Protein AF-K1K0G8-F1 (afdb_monomer)

Solvent-accessible surface area (backbone atoms only — not comparable to full-atom values): 6796 Å² total; per-residue (Å²): 136,90,83,81,80,85,81,79,82,77,78,76,78,77,78,81,73,83,70,70,77,56,76,54,66,53,96,62,23,40,37,30,36,26,71,41,76,47,71,94,65,76,14,30,36,26,30,40,31,67,30,59,46,98,85,69,44,76,36,60,59,61,29,34,33,52,51,79,28,41,96,80,79,50,72,70,39,74,46,39,23,46,63,57,42,83,68,50,80,43,76,47,72,46,96,89,68,51,70,46,77,30,44,24,37,48,47,41,56,65,78,133

Organism: NCBI:txid742823

Secondary structure (DSSP, 8-state):
-------------------------BTTEEEEEEEEE-GGG--EEEEE-SEE-TT--EES-EEEE-TTSSSS--TT-EEEEEEEEEEEEEEEE-TTS-EEEEEEEEEEE---

Nearest PDB structures (foldseek):
  8c2q-assembly1_A  TM=4.151E-01  e=4.228E-02  Salmonella enterica subsp. enterica serovar Typhimurium
  3e6z-assembly1_X  TM=4.928E-01  e=1.083E-01  Escherichia coli
  1zeq-assembly1_X  TM=4.205E-01  e=1.634E-01  Escherichia coli
  8bbz-assembly4_AAA  TM=3.736E-01  e=6.319E-01  Escherichia coli

Mean predicted aligned error: 11.33 Å

pLDDT: mean 80.64, std 18.22, range [38.16, 97.12]

Radius of gyration: 20.88 Å; Cα contacts (8 Å, |Δi|>4): 211; chains: 1; bounding box: 43×70×36 Å

Foldseek 3Di:
DDDDDDDDPPPPPPPPPCPDFPAQDDPLKWKWFFADADPPQPFTWTATQRGQDPVRDRDHFIETEGSQQEVDDDHRDMFMWHNKDFPAWDWDADPVRDIDIHTYIYTHTDDD

Structure (mmCIF, N/CA/C/O backbone):
data_AF-K1K0G8-F1
#
_entry.id   AF-K1K0G8-F1
#
loop_
_atom_site.group_PDB
_atom_site.id
_atom_site.type_symbol
_atom_site.label_atom_id
_atom_site.label_alt_id
_atom_site.label_comp_id
_atom_site.label_asym_id
_atom_site.label_entity_id
_atom_site.label_seq_id
_atom_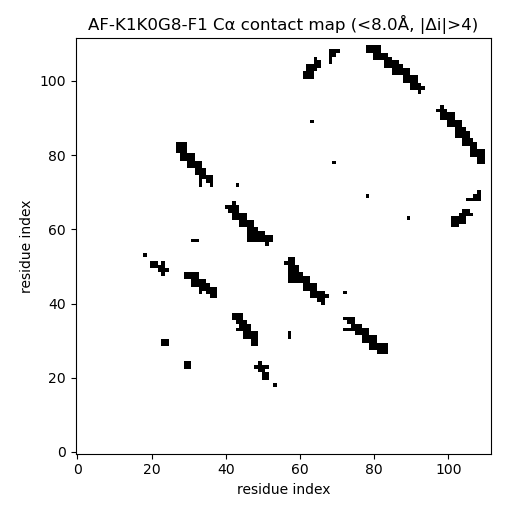site.pdbx_PDB_ins_code
_atom_site.Cartn_x
_atom_site.Cartn_y
_atom_site.Cartn_z
_atom_site.occupancy
_atom_site.B_iso_or_equiv
_atom_site.auth_seq_id
_atom_site.auth_comp_id
_atom_site.auth_asym_id
_atom_site.auth_atom_id
_atom_site.pdbx_PDB_model_num
ATOM 1 N N . MET A 1 1 ? 26.130 57.992 22.656 1.00 39.66 1 MET A N 1
ATOM 2 C CA . MET A 1 1 ? 27.073 57.163 21.871 1.00 39.66 1 MET A CA 1
ATOM 3 C C . MET A 1 1 ? 26.266 56.162 21.053 1.00 39.66 1 MET A C 1
ATOM 5 O O . MET A 1 1 ? 25.546 55.366 21.639 1.00 39.66 1 MET A O 1
ATOM 9 N N . LYS A 1 2 ? 26.289 56.281 19.720 1.00 42.47 2 LYS A N 1
ATOM 10 C CA . LYS A 1 2 ? 25.523 55.446 18.777 1.00 42.47 2 LYS A CA 1
ATOM 11 C C . LYS A 1 2 ? 26.227 54.096 18.608 1.00 42.47 2 LYS A C 1
ATOM 13 O O . LYS A 1 2 ? 27.357 54.066 18.139 1.00 42.47 2 LYS A O 1
ATOM 18 N N . ARG A 1 3 ? 25.577 52.998 19.004 1.00 52.22 3 ARG A N 1
ATOM 19 C CA . ARG A 1 3 ? 26.020 51.628 18.710 1.00 52.22 3 ARG A CA 1
ATOM 20 C C . ARG A 1 3 ? 25.169 51.100 17.561 1.00 52.22 3 ARG A C 1
ATOM 22 O O . ARG A 1 3 ? 24.031 50.704 17.778 1.00 52.22 3 ARG A O 1
ATOM 29 N N . LEU A 1 4 ? 25.702 51.161 16.345 1.00 48.03 4 LEU A N 1
ATOM 30 C CA . LEU A 1 4 ? 25.126 50.476 15.192 1.00 48.03 4 LEU A CA 1
ATOM 31 C C . LEU A 1 4 ? 25.788 49.100 15.109 1.00 48.03 4 LEU A C 1
ATOM 33 O O . LEU A 1 4 ? 27.000 48.995 14.937 1.00 48.03 4 LEU A O 1
ATOM 37 N N . LEU A 1 5 ? 24.983 48.066 15.337 1.00 51.09 5 LEU A N 1
ATOM 38 C CA . LEU A 1 5 ? 25.369 46.663 15.253 1.00 51.09 5 LEU A CA 1
ATOM 39 C C . LEU A 1 5 ? 25.563 46.289 13.778 1.00 51.09 5 LEU A C 1
ATOM 41 O O . LEU A 1 5 ? 24.698 46.559 12.946 1.00 51.09 5 LEU A O 1
ATOM 45 N N . ALA A 1 6 ? 26.705 45.682 13.465 1.00 54.44 6 ALA A N 1
ATOM 46 C CA . ALA A 1 6 ? 27.013 45.152 12.145 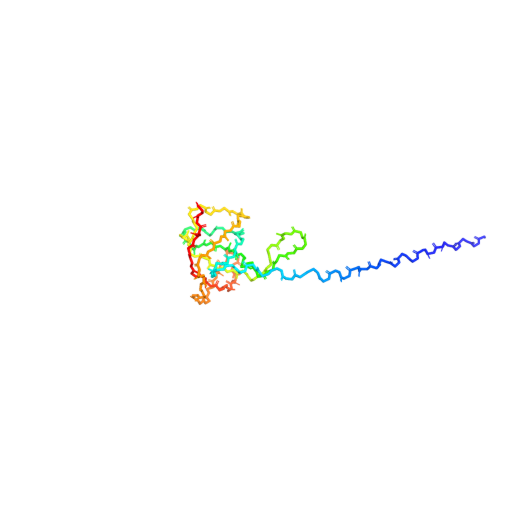1.00 54.44 6 ALA A CA 1
ATOM 47 C C . ALA A 1 6 ? 26.098 43.958 11.824 1.00 54.44 6 ALA A C 1
ATOM 49 O O . ALA A 1 6 ? 26.078 42.972 12.559 1.00 54.44 6 ALA A O 1
ATOM 50 N N . ALA A 1 7 ? 25.358 44.040 10.719 1.00 53.31 7 ALA A N 1
ATOM 51 C CA . ALA A 1 7 ? 24.620 42.915 10.162 1.00 53.31 7 ALA A CA 1
ATOM 52 C C . ALA A 1 7 ? 25.528 42.167 9.176 1.00 53.31 7 ALA A C 1
ATOM 54 O O . ALA A 1 7 ? 25.780 42.638 8.068 1.00 53.31 7 ALA A O 1
ATOM 55 N N . ALA A 1 8 ? 26.033 41.002 9.581 1.00 54.69 8 ALA A N 1
ATOM 56 C CA . ALA A 1 8 ? 26.623 40.043 8.658 1.00 54.69 8 ALA A CA 1
ATOM 57 C C . ALA A 1 8 ? 25.480 39.317 7.931 1.00 54.69 8 ALA A C 1
ATOM 59 O O . ALA A 1 8 ? 24.803 38.469 8.509 1.00 54.69 8 ALA A O 1
ATOM 60 N N . ALA A 1 9 ? 25.237 39.676 6.671 1.00 57.88 9 ALA A N 1
ATOM 61 C CA . ALA A 1 9 ? 24.342 38.925 5.802 1.00 57.88 9 ALA A CA 1
ATOM 62 C C . ALA A 1 9 ? 25.052 37.634 5.370 1.00 57.88 9 ALA A C 1
ATOM 64 O O . ALA A 1 9 ? 25.851 37.629 4.434 1.00 57.88 9 ALA A O 1
ATOM 65 N N . LEU A 1 10 ? 24.787 36.537 6.079 1.00 43.28 10 LEU A N 1
ATOM 66 C CA . LEU A 1 10 ? 25.197 35.207 5.647 1.00 43.28 10 LEU A CA 1
ATOM 67 C C . LEU A 1 10 ? 24.271 34.788 4.495 1.00 43.28 10 LEU A C 1
ATOM 69 O O . LEU A 1 10 ? 23.159 34.311 4.714 1.00 43.28 10 LEU A O 1
ATOM 73 N N . ALA A 1 11 ? 24.706 35.010 3.256 1.00 54.19 11 ALA A N 1
ATOM 74 C CA . ALA A 1 11 ? 24.063 34.419 2.092 1.00 54.19 11 ALA A CA 1
ATOM 75 C C . ALA A 1 11 ? 24.325 32.907 2.125 1.00 54.19 11 ALA A C 1
ATOM 77 O O . ALA A 1 11 ? 25.375 32.430 1.697 1.00 54.19 11 ALA A O 1
ATOM 78 N N . ALA A 1 12 ? 23.379 32.147 2.677 1.00 52.81 12 ALA A N 1
ATOM 79 C CA . ALA A 1 12 ? 23.346 30.708 2.496 1.00 52.81 12 ALA A CA 1
ATOM 80 C C . ALA A 1 12 ? 23.072 30.441 1.011 1.00 52.81 12 ALA A C 1
ATOM 82 O O . ALA A 1 12 ? 21.939 30.550 0.541 1.00 52.81 12 ALA A O 1
ATOM 83 N N . ALA A 1 13 ? 24.129 30.125 0.265 1.00 52.75 13 ALA A N 1
ATOM 84 C CA . ALA A 1 13 ? 24.005 29.470 -1.021 1.00 52.75 13 ALA A CA 1
ATOM 85 C C . ALA A 1 13 ? 23.301 28.130 -0.770 1.00 52.75 13 ALA A C 1
ATOM 87 O O . ALA A 1 13 ? 23.924 27.151 -0.363 1.00 52.75 13 ALA A O 1
ATOM 88 N N . LEU A 1 14 ? 21.980 28.112 -0.956 1.00 40.50 14 LEU A N 1
ATOM 89 C CA . LEU A 1 14 ? 21.213 26.891 -1.147 1.00 40.50 14 LEU A CA 1
ATOM 90 C C . LEU A 1 14 ? 21.774 26.247 -2.412 1.00 40.50 14 LEU A C 1
ATOM 92 O O . LEU A 1 14 ? 21.372 26.579 -3.528 1.00 40.50 14 LEU A O 1
ATOM 96 N N . SER A 1 15 ? 22.764 25.374 -2.235 1.00 38.16 15 SER A N 1
ATOM 97 C CA . SER A 1 15 ? 23.219 24.467 -3.270 1.00 38.16 15 SER A CA 1
ATOM 98 C C . SER A 1 15 ? 22.012 23.627 -3.665 1.00 38.16 15 SER A C 1
ATOM 100 O O . SER A 1 15 ? 21.609 22.679 -2.992 1.00 38.16 15 SER A O 1
ATOM 102 N N . CYS A 1 16 ? 21.375 24.034 -4.758 1.00 46.94 16 CYS A N 1
ATOM 103 C CA . CYS A 1 16 ? 20.355 23.257 -5.428 1.00 46.94 16 CYS A CA 1
ATOM 104 C C . CYS A 1 16 ? 21.075 22.086 -6.105 1.00 46.94 16 CYS A C 1
ATOM 106 O O . CYS A 1 16 ? 21.306 22.071 -7.312 1.00 46.94 16 CYS A O 1
ATOM 108 N N . SER A 1 17 ? 21.510 21.121 -5.296 1.00 44.47 17 SER A N 1
ATOM 109 C CA . SER A 1 17 ? 21.956 19.828 -5.777 1.00 44.47 17 SER A CA 1
ATOM 110 C C . SER A 1 17 ? 20.714 19.128 -6.305 1.00 44.47 17 SER A C 1
ATOM 112 O O . SER A 1 17 ? 19.963 18.509 -5.548 1.00 44.47 17 SER A O 1
ATOM 114 N N . ALA A 1 18 ? 20.481 19.266 -7.610 1.00 50.31 18 ALA A N 1
ATOM 115 C CA . ALA A 1 18 ? 19.603 18.411 -8.390 1.00 50.31 18 ALA A CA 1
ATOM 116 C C . ALA A 1 18 ? 20.165 16.978 -8.350 1.00 50.31 18 ALA A C 1
ATOM 118 O O . ALA A 1 18 ? 20.782 16.493 -9.292 1.00 50.31 18 ALA A O 1
ATOM 119 N N . ALA A 1 19 ? 20.020 16.323 -7.200 1.00 45.25 19 ALA A N 1
ATOM 120 C CA . ALA A 1 19 ? 20.329 14.919 -7.025 1.00 45.25 19 ALA A CA 1
ATOM 121 C C . ALA A 1 19 ? 19.192 14.133 -7.681 1.00 45.25 19 ALA A C 1
ATOM 123 O O . ALA A 1 19 ? 18.024 14.270 -7.298 1.00 45.25 19 ALA A O 1
ATOM 124 N N . GLY A 1 20 ? 19.560 13.401 -8.732 1.00 40.38 20 GLY A N 1
ATOM 125 C CA . GLY A 1 20 ? 18.665 12.702 -9.637 1.00 40.38 20 GLY A CA 1
ATOM 126 C C . GLY A 1 20 ? 17.606 11.875 -8.920 1.00 40.38 20 GLY A C 1
ATOM 127 O O . GLY A 1 20 ? 17.853 11.217 -7.913 1.00 40.38 20 GLY A O 1
ATOM 128 N N . THR A 1 21 ? 16.402 11.909 -9.477 1.00 46.47 21 THR A N 1
ATOM 129 C CA . THR A 1 21 ? 15.415 10.844 -9.324 1.00 46.47 21 THR A CA 1
ATOM 130 C C . THR A 1 21 ? 16.075 9.528 -9.725 1.00 46.47 21 THR A C 1
ATOM 132 O O . THR A 1 21 ? 16.235 9.258 -10.911 1.00 46.47 21 THR A O 1
ATOM 135 N N . GLN A 1 22 ? 16.520 8.740 -8.745 1.00 53.00 22 GLN A N 1
ATOM 136 C CA . GLN A 1 22 ? 16.789 7.328 -8.979 1.00 53.00 22 GLN A CA 1
ATOM 137 C C . GLN A 1 22 ? 15.440 6.684 -9.263 1.00 53.00 22 GLN A C 1
ATOM 139 O O . GLN A 1 22 ? 14.524 6.797 -8.447 1.00 53.00 22 GLN A O 1
ATOM 144 N N . ASP A 1 23 ? 15.307 6.105 -10.450 1.00 50.59 23 ASP A N 1
ATOM 145 C CA . ASP A 1 23 ? 14.129 5.340 -10.816 1.00 50.59 23 ASP A CA 1
ATOM 146 C C . ASP A 1 23 ? 14.075 4.108 -9.906 1.00 50.59 23 ASP A C 1
ATOM 148 O O . ASP A 1 23 ? 15.018 3.316 -9.848 1.00 50.59 23 ASP A O 1
ATOM 152 N N . ILE A 1 24 ? 13.025 4.023 -9.093 1.00 63.84 24 ILE A N 1
ATOM 153 C CA . ILE A 1 24 ? 12.852 2.976 -8.076 1.00 63.84 24 ILE A CA 1
ATOM 154 C C . ILE A 1 24 ? 12.212 1.731 -8.708 1.00 63.84 24 ILE A C 1
ATOM 156 O O . ILE A 1 24 ? 12.137 0.680 -8.076 1.00 63.84 24 ILE A O 1
ATOM 160 N N . GLN A 1 25 ? 11.775 1.822 -9.966 1.00 61.47 25 GLN A N 1
ATOM 161 C CA . GLN A 1 25 ? 11.236 0.691 -10.695 1.00 61.47 25 GLN A CA 1
ATOM 162 C C . GLN A 1 25 ? 12.374 -0.147 -11.282 1.00 61.47 25 GLN A C 1
ATOM 164 O O . GLN A 1 25 ? 13.180 0.327 -12.084 1.00 61.47 25 GLN A O 1
ATOM 169 N N . LYS A 1 26 ? 12.440 -1.422 -10.897 1.00 64.88 26 LYS A N 1
ATOM 170 C CA . LYS A 1 26 ? 13.438 -2.361 -11.415 1.00 64.88 26 LYS A CA 1
ATOM 171 C C . LYS A 1 26 ? 12.724 -3.631 -11.862 1.00 64.88 26 LYS A C 1
ATOM 173 O O . LYS A 1 26 ? 12.030 -4.246 -11.073 1.00 64.88 26 LYS A O 1
ATOM 178 N N . HIS A 1 27 ? 12.872 -4.017 -13.130 1.00 69.00 27 HIS A N 1
ATOM 179 C CA . HIS A 1 27 ? 12.319 -5.273 -13.674 1.00 69.00 27 HIS A CA 1
ATOM 180 C C . HIS A 1 27 ? 10.810 -5.507 -13.420 1.00 69.00 27 HIS A C 1
ATOM 182 O O . HIS A 1 27 ? 10.411 -6.629 -13.137 1.00 69.00 27 HIS A O 1
ATOM 188 N N . GLY A 1 28 ? 9.968 -4.469 -13.516 1.00 75.12 28 GLY A N 1
ATOM 189 C CA . GLY A 1 28 ? 8.521 -4.589 -13.246 1.00 75.12 28 GLY A CA 1
ATOM 190 C C . GLY A 1 28 ? 8.161 -4.600 -11.757 1.00 75.12 28 GLY A C 1
ATOM 191 O O . GLY A 1 28 ? 6.989 -4.629 -11.394 1.00 75.12 28 GLY A O 1
ATOM 192 N N . GLU A 1 29 ? 9.154 -4.513 -10.878 1.00 84.31 29 GLU A N 1
ATOM 193 C CA . GLU A 1 29 ? 8.964 -4.426 -9.441 1.00 84.31 29 GLU A CA 1
ATOM 194 C C . GLU A 1 29 ? 8.941 -2.965 -8.988 1.00 84.31 29 GLU A C 1
ATOM 196 O O . GLU A 1 29 ? 9.731 -2.138 -9.457 1.00 84.31 29 GLU A O 1
ATOM 201 N N . GLU A 1 30 ? 8.071 -2.652 -8.030 1.00 90.31 30 GLU A N 1
ATOM 202 C CA . GLU A 1 30 ? 8.032 -1.334 -7.396 1.00 90.31 30 GLU A CA 1
ATOM 203 C C . GLU A 1 30 ? 8.108 -1.441 -5.879 1.00 90.31 30 GLU A C 1
ATOM 205 O O . GLU A 1 30 ? 7.673 -2.423 -5.271 1.00 90.31 30 GLU A O 1
ATOM 210 N N . TYR A 1 31 ? 8.645 -0.393 -5.261 1.00 91.06 31 TYR A N 1
ATOM 211 C CA . TYR A 1 31 ? 8.808 -0.322 -3.819 1.00 91.06 31 TYR A CA 1
ATOM 212 C C . TYR A 1 31 ? 7.657 0.443 -3.175 1.00 91.06 31 TYR A C 1
ATOM 214 O O . TYR A 1 31 ? 7.185 1.465 -3.680 1.00 91.06 31 TYR A O 1
ATOM 222 N N . PHE A 1 32 ? 7.246 -0.030 -2.006 1.00 93.44 32 PHE A N 1
ATOM 223 C CA . PHE A 1 32 ? 6.198 0.562 -1.194 1.00 93.44 32 PHE A CA 1
ATOM 224 C C . PHE A 1 32 ? 6.667 0.631 0.252 1.00 93.44 32 PHE A C 1
ATOM 226 O O . PHE A 1 32 ? 7.229 -0.329 0.772 1.00 93.44 32 PHE A O 1
ATOM 233 N N . ARG A 1 33 ? 6.415 1.751 0.927 1.00 94.50 33 ARG A N 1
ATOM 234 C CA . ARG A 1 33 ? 6.673 1.890 2.364 1.00 94.50 33 ARG A CA 1
ATOM 235 C C . ARG A 1 33 ? 5.364 1.823 3.131 1.00 94.50 33 ARG A C 1
ATOM 237 O O . ARG A 1 33 ? 4.513 2.695 2.958 1.00 94.50 33 ARG A O 1
ATOM 244 N N . ILE A 1 34 ? 5.205 0.799 3.957 1.00 95.44 34 ILE A N 1
ATOM 245 C CA . ILE A 1 34 ? 4.029 0.622 4.808 1.00 95.44 34 ILE A CA 1
ATOM 246 C C . ILE A 1 34 ? 4.042 1.708 5.883 1.00 95.44 34 ILE A C 1
ATOM 248 O O . ILE A 1 34 ? 5.080 1.966 6.484 1.00 95.44 34 ILE A O 1
ATOM 252 N N . PHE A 1 35 ? 2.900 2.346 6.124 1.00 94.62 35 PHE A N 1
ATOM 253 C CA . PHE A 1 35 ? 2.757 3.322 7.213 1.00 94.62 35 PHE A CA 1
ATOM 254 C C . PHE A 1 35 ? 1.541 3.059 8.104 1.00 94.62 35 PHE A C 1
ATOM 256 O O . PHE A 1 35 ? 1.383 3.730 9.114 1.00 94.62 35 PHE A O 1
ATOM 263 N N . SER A 1 36 ? 0.653 2.134 7.725 1.00 94.88 36 SER A N 1
ATOM 264 C CA . SER A 1 36 ? -0.442 1.681 8.583 1.00 94.88 36 SER A CA 1
ATOM 265 C C . SER A 1 36 ? -0.989 0.342 8.083 1.00 94.88 36 SER A C 1
ATOM 267 O O . SER A 1 36 ? -1.060 0.096 6.877 1.00 94.88 36 SER A O 1
ATOM 269 N N . ILE A 1 37 ? -1.377 -0.528 9.011 1.00 95.38 37 ILE A N 1
ATOM 270 C CA . ILE A 1 37 ? -2.058 -1.796 8.732 1.00 95.38 37 ILE A CA 1
ATOM 271 C C . ILE A 1 37 ? -3.495 -1.634 9.219 1.00 95.38 37 ILE A C 1
ATOM 273 O O . ILE A 1 37 ? -3.714 -1.333 10.392 1.00 95.38 37 ILE A O 1
ATOM 277 N N . LEU A 1 38 ? -4.470 -1.780 8.322 1.00 91.88 38 LEU A N 1
ATOM 278 C C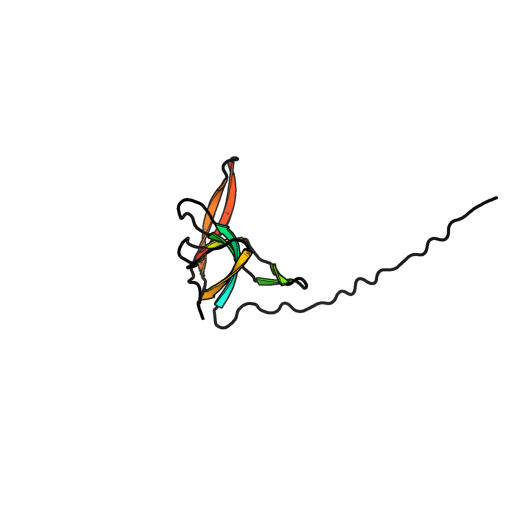A . LEU A 1 38 ? -5.873 -1.600 8.684 1.00 91.88 38 LEU A CA 1
ATOM 279 C C . LEU A 1 38 ? -6.394 -2.842 9.430 1.00 91.88 38 LEU A C 1
ATOM 281 O O . LEU A 1 38 ? -5.996 -3.964 9.098 1.00 91.88 38 LEU A O 1
ATOM 285 N N . PRO A 1 39 ? -7.292 -2.666 10.417 1.00 89.31 39 PRO A N 1
ATOM 286 C CA . PRO A 1 39 ? -7.879 -3.780 11.151 1.00 89.31 39 PRO A CA 1
ATOM 287 C C . PRO A 1 39 ? -8.765 -4.650 10.248 1.00 89.31 39 PRO A C 1
ATOM 289 O O . PRO A 1 39 ? -9.132 -4.265 9.134 1.00 89.31 39 PRO A O 1
ATOM 292 N N . ASP A 1 40 ? -9.111 -5.839 10.742 1.00 86.88 40 ASP A N 1
ATOM 293 C CA . ASP A 1 40 ? -10.094 -6.749 10.133 1.00 86.88 40 ASP A CA 1
ATOM 294 C C . ASP A 1 40 ? -9.792 -7.163 8.681 1.00 86.88 40 ASP A C 1
ATOM 296 O O . ASP A 1 40 ? -10.688 -7.513 7.916 1.00 86.88 40 ASP A O 1
ATOM 300 N N . GLY A 1 41 ? -8.520 -7.116 8.273 1.00 85.00 41 GLY A N 1
ATOM 301 C CA . GLY A 1 41 ? -8.106 -7.508 6.924 1.00 85.00 41 GLY A CA 1
ATOM 302 C C . GLY A 1 41 ? -8.526 -6.528 5.821 1.00 85.00 41 GLY A C 1
ATOM 303 O O . GLY A 1 41 ? -8.488 -6.888 4.646 1.00 85.00 41 GLY A O 1
ATOM 304 N N . GLN A 1 42 ? -8.888 -5.287 6.167 1.00 88.44 42 GLN A N 1
ATOM 305 C CA . GLN A 1 42 ? -9.285 -4.254 5.196 1.00 88.44 42 GLN A CA 1
ATOM 306 C C . GLN A 1 42 ? -8.159 -3.861 4.227 1.00 88.44 42 GLN A C 1
ATOM 308 O O . GLN A 1 42 ? -8.421 -3.366 3.131 1.00 88.44 42 GLN A O 1
ATOM 313 N N . GLY A 1 43 ? -6.904 -4.091 4.613 1.00 94.19 43 GLY A N 1
ATOM 314 C CA . GLY A 1 43 ? -5.744 -3.896 3.755 1.00 94.19 43 GLY A CA 1
ATOM 315 C C . GLY A 1 43 ? -4.574 -3.242 4.469 1.00 94.19 43 GLY A C 1
ATOM 316 O O . GLY A 1 43 ? -4.547 -3.090 5.689 1.00 94.19 43 GLY A O 1
ATOM 317 N N . ILE A 1 44 ? -3.584 -2.852 3.679 1.00 96.69 44 ILE A N 1
ATOM 318 C CA . ILE A 1 44 ? -2.361 -2.214 4.150 1.00 96.69 44 ILE A CA 1
ATOM 319 C C . ILE A 1 44 ? -2.248 -0.859 3.464 1.00 96.69 44 ILE A C 1
ATOM 321 O O . ILE A 1 44 ? -2.257 -0.763 2.236 1.00 96.69 44 ILE A O 1
ATOM 325 N N . LEU A 1 45 ? -2.119 0.197 4.256 1.00 95.75 45 LEU A N 1
ATOM 326 C CA . LEU A 1 45 ? -1.826 1.525 3.753 1.00 95.75 45 LEU A CA 1
ATOM 327 C C . LEU A 1 45 ? -0.318 1.685 3.573 1.00 95.75 45 LEU A C 1
ATOM 329 O O . LEU A 1 45 ? 0.475 1.594 4.516 1.00 95.75 45 LEU A O 1
ATOM 333 N N . ALA A 1 46 ? 0.069 1.958 2.333 1.00 96.06 46 ALA A N 1
ATOM 334 C CA . ALA A 1 46 ? 1.459 2.124 1.956 1.00 96.06 46 ALA A CA 1
ATOM 335 C C . ALA A 1 46 ? 1.646 3.356 1.077 1.00 96.06 46 ALA A C 1
ATOM 337 O O . ALA A 1 46 ? 0.719 3.863 0.449 1.00 96.06 46 ALA A O 1
ATOM 338 N N . ARG A 1 47 ? 2.868 3.870 1.037 1.00 94.75 47 ARG A N 1
ATOM 339 C CA . ARG A 1 47 ? 3.279 4.910 0.104 1.00 94.75 47 ARG A CA 1
ATOM 340 C C . ARG A 1 47 ? 4.011 4.251 -1.052 1.00 94.75 47 ARG A C 1
ATOM 342 O O . ARG A 1 47 ? 5.015 3.585 -0.819 1.00 94.75 47 ARG A O 1
ATOM 349 N N . ARG A 1 48 ? 3.520 4.445 -2.277 1.00 93.19 48 ARG A N 1
ATOM 350 C CA . ARG A 1 48 ? 4.224 4.029 -3.497 1.00 93.19 48 ARG A CA 1
ATOM 351 C C . ARG A 1 48 ? 5.486 4.876 -3.632 1.00 93.19 48 ARG A C 1
ATOM 353 O O . ARG A 1 48 ? 5.387 6.101 -3.638 1.00 93.19 48 ARG A O 1
ATOM 360 N N . CYS A 1 49 ? 6.655 4.256 -3.697 1.00 90.62 49 CYS A N 1
ATOM 361 C CA . CYS A 1 49 ? 7.923 4.969 -3.762 1.00 90.62 49 CYS A CA 1
ATOM 362 C C . CYS A 1 49 ? 8.243 5.306 -5.216 1.00 90.62 49 CYS A C 1
ATOM 364 O O . CYS A 1 49 ? 8.793 4.487 -5.939 1.00 90.62 49 CYS A O 1
ATOM 366 N N . THR A 1 50 ? 7.902 6.521 -5.643 1.00 84.06 50 THR A N 1
ATOM 367 C CA . THR A 1 50 ? 8.251 7.039 -6.976 1.00 84.06 50 THR A CA 1
ATOM 368 C C . THR A 1 50 ? 9.528 7.878 -6.951 1.00 84.06 50 THR A C 1
ATOM 370 O O . THR A 1 50 ? 10.109 8.160 -7.993 1.00 84.06 50 THR A O 1
ATOM 373 N N . LYS A 1 51 ? 9.963 8.321 -5.764 1.00 81.19 51 LYS A N 1
ATOM 374 C CA . LYS A 1 51 ? 11.222 9.045 -5.566 1.00 81.19 51 LYS A CA 1
ATOM 375 C C . LYS A 1 51 ? 11.809 8.768 -4.181 1.00 81.19 51 LYS A C 1
ATOM 377 O O . LYS A 1 51 ? 11.070 8.695 -3.202 1.00 81.19 51 LYS A O 1
ATOM 382 N N . LEU A 1 52 ? 13.137 8.669 -4.105 1.00 76.31 52 LEU A N 1
ATOM 383 C CA . LEU A 1 52 ? 13.898 8.669 -2.856 1.00 76.31 52 LEU A CA 1
ATOM 384 C C . LEU A 1 52 ? 14.425 10.083 -2.605 1.00 76.31 52 LEU A C 1
ATOM 386 O O . LEU A 1 52 ? 14.977 10.722 -3.504 1.00 76.31 52 LEU A O 1
ATOM 390 N N . THR A 1 53 ? 14.227 10.606 -1.397 1.00 77.12 53 THR A N 1
ATOM 391 C CA . THR A 1 53 ? 14.876 11.857 -0.979 1.00 77.12 53 THR A CA 1
ATOM 392 C C . THR A 1 53 ? 16.343 11.618 -0.626 1.00 77.12 53 THR A C 1
ATOM 394 O O . THR A 1 53 ? 16.775 10.488 -0.417 1.00 77.12 53 THR A O 1
ATOM 397 N N . GLN A 1 54 ? 17.104 12.704 -0.459 1.00 70.69 54 GLN A N 1
ATOM 398 C CA . GLN A 1 54 ? 18.483 12.655 0.053 1.00 70.69 54 GLN A CA 1
ATOM 399 C C . GLN A 1 54 ? 18.592 12.009 1.447 1.00 70.69 54 GLN A C 1
ATOM 401 O O . GLN A 1 54 ? 19.646 11.500 1.805 1.00 70.69 54 GLN A O 1
ATOM 406 N N . SER A 1 55 ? 17.504 12.004 2.221 1.00 74.88 55 SER A N 1
ATOM 407 C CA . SER A 1 55 ? 17.405 11.326 3.518 1.00 74.88 55 SER A CA 1
ATOM 408 C C . SER A 1 55 ? 16.942 9.866 3.420 1.00 74.88 55 SER A C 1
ATOM 410 O O . SER A 1 55 ? 16.653 9.253 4.442 1.00 74.88 55 SER A O 1
ATOM 412 N N . GLY A 1 56 ? 16.823 9.310 2.209 1.00 71.12 56 GLY A N 1
ATOM 413 C CA . GLY A 1 56 ? 16.331 7.949 1.982 1.00 71.12 56 GLY A CA 1
ATOM 414 C C . GLY A 1 56 ? 14.821 7.791 2.186 1.00 71.12 56 GLY A C 1
ATOM 415 O O . GLY A 1 56 ? 14.332 6.669 2.303 1.00 71.12 56 GLY A O 1
ATOM 416 N N . LEU A 1 57 ? 14.056 8.889 2.240 1.00 75.12 57 LEU A N 1
ATOM 417 C CA . LEU A 1 57 ? 12.607 8.817 2.421 1.00 75.12 57 LEU A CA 1
ATOM 418 C C . LEU A 1 57 ? 11.917 8.473 1.104 1.00 75.12 57 LEU A C 1
ATOM 420 O O . LEU A 1 57 ? 12.148 9.102 0.072 1.00 75.12 57 LEU A O 1
ATOM 424 N N . CYS A 1 58 ? 11.007 7.508 1.184 1.00 83.31 58 CYS A N 1
ATOM 425 C CA . CYS A 1 58 ? 10.083 7.159 0.116 1.00 83.31 58 CYS A CA 1
ATOM 426 C C . CYS A 1 58 ? 9.037 8.267 -0.078 1.00 83.31 58 CYS A C 1
ATOM 428 O O . CYS A 1 58 ? 8.274 8.589 0.838 1.00 83.31 58 CYS A O 1
ATOM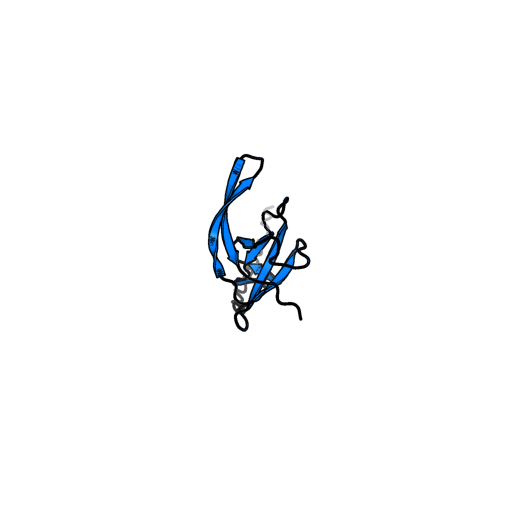 430 N N . VAL A 1 59 ? 8.984 8.833 -1.282 1.00 84.75 59 VAL A N 1
ATOM 431 C CA . VAL A 1 59 ? 8.008 9.845 -1.694 1.00 84.75 59 VAL A CA 1
ATOM 432 C C . VAL A 1 59 ? 7.126 9.282 -2.796 1.00 84.75 59 VAL A C 1
ATOM 434 O O . VAL A 1 59 ? 7.605 8.624 -3.715 1.00 84.75 59 VAL A O 1
ATOM 437 N N . GLY A 1 60 ? 5.838 9.594 -2.693 1.00 89.44 60 GLY A N 1
ATOM 438 C CA . GLY A 1 60 ? 4.813 9.281 -3.677 1.00 89.44 60 GLY A CA 1
ATOM 439 C C . GLY A 1 60 ? 3.427 9.268 -3.041 1.00 89.44 60 GLY A C 1
ATOM 440 O O . GLY A 1 60 ? 3.255 9.696 -1.886 1.00 89.44 60 GLY A O 1
ATOM 441 N N . ALA A 1 61 ? 2.441 8.822 -3.816 1.00 91.31 61 ALA A N 1
ATOM 442 C CA . ALA A 1 61 ? 1.045 8.793 -3.404 1.00 91.31 61 ALA A CA 1
ATOM 443 C C . ALA A 1 61 ? 0.776 7.675 -2.376 1.00 91.31 61 ALA A C 1
ATOM 445 O O . ALA A 1 61 ? 1.390 6.603 -2.449 1.00 91.31 61 ALA A O 1
ATOM 446 N N . PRO A 1 62 ? -0.135 7.902 -1.412 1.00 94.38 62 PRO A N 1
ATOM 447 C CA . PRO A 1 62 ? -0.661 6.824 -0.590 1.00 94.38 62 PRO A CA 1
ATOM 448 C C . PRO A 1 62 ? -1.542 5.900 -1.439 1.00 94.38 62 PRO A C 1
ATOM 450 O O . PRO A 1 62 ? -2.352 6.365 -2.242 1.00 94.38 62 PRO A O 1
ATOM 453 N N . VAL A 1 63 ? -1.402 4.600 -1.218 1.00 96.19 63 VAL A N 1
ATOM 454 C CA . VAL A 1 63 ? -2.154 3.536 -1.882 1.00 96.19 63 VAL A CA 1
ATOM 455 C C . VAL A 1 63 ? -2.665 2.536 -0.848 1.00 96.19 63 VAL A C 1
ATOM 457 O O . VAL A 1 63 ? -2.144 2.459 0.269 1.00 96.19 63 VAL A O 1
ATOM 460 N N . LEU A 1 64 ? -3.680 1.771 -1.233 1.00 97.12 64 LEU A N 1
ATOM 461 C CA . LEU A 1 64 ? -4.187 0.638 -0.468 1.00 97.12 64 LEU A CA 1
ATOM 462 C C . LEU A 1 64 ? -3.732 -0.663 -1.127 1.00 97.12 64 LEU A C 1
ATOM 464 O O . LEU A 1 64 ? -4.053 -0.917 -2.286 1.00 97.12 64 LEU A O 1
ATOM 468 N N . LEU A 1 65 ? -3.012 -1.491 -0.382 1.00 96.75 65 LEU A N 1
ATOM 469 C CA . LEU A 1 65 ? -2.658 -2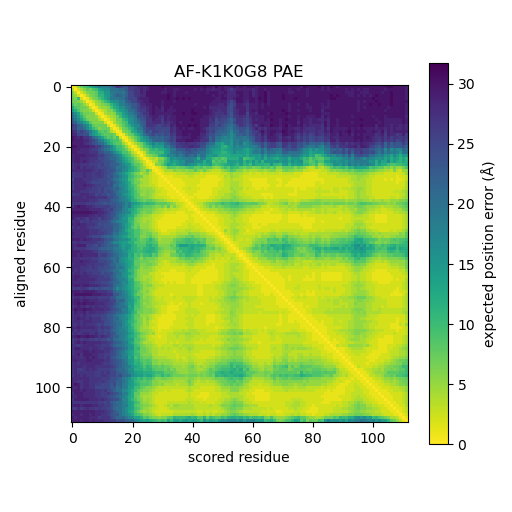.848 -0.778 1.00 96.75 65 LEU A CA 1
ATOM 470 C C . LEU A 1 65 ? -3.635 -3.848 -0.131 1.00 96.75 65 LEU A C 1
ATOM 472 O O . LEU A 1 65 ? -4.103 -3.596 0.984 1.00 96.75 65 LEU A O 1
ATOM 476 N N . PRO A 1 66 ? -3.927 -4.992 -0.772 1.00 95.31 66 PRO A N 1
ATOM 477 C CA . PRO A 1 66 ? -4.610 -6.114 -0.138 1.00 95.31 66 PRO A CA 1
ATOM 478 C C . PRO A 1 66 ? -3.913 -6.548 1.154 1.00 95.31 66 PRO A C 1
ATOM 480 O O . PRO A 1 66 ? -2.688 -6.483 1.255 1.00 95.31 66 PRO A O 1
ATOM 483 N N . ALA A 1 67 ? -4.679 -7.030 2.135 1.00 93.69 67 ALA A N 1
ATOM 484 C CA . ALA A 1 67 ? -4.129 -7.464 3.422 1.00 93.69 67 ALA A CA 1
ATOM 485 C C . ALA A 1 67 ? -3.138 -8.634 3.292 1.00 93.69 67 ALA A C 1
ATOM 487 O O . ALA A 1 67 ? -2.248 -8.785 4.121 1.00 93.69 67 ALA A O 1
ATOM 488 N N . ASP A 1 68 ? -3.267 -9.430 2.231 1.00 93.81 68 ASP A N 1
ATOM 489 C CA . ASP A 1 68 ? -2.416 -10.574 1.917 1.00 93.81 68 ASP A CA 1
ATOM 490 C C . ASP A 1 68 ? -1.307 -10.250 0.896 1.00 93.81 68 ASP A C 1
ATOM 492 O O . ASP A 1 68 ? -0.570 -11.144 0.474 1.00 93.81 68 ASP A O 1
ATOM 496 N N . ALA A 1 69 ? -1.163 -8.986 0.478 1.00 94.50 69 ALA A N 1
ATOM 497 C CA . ALA A 1 69 ? -0.131 -8.581 -0.479 1.00 94.50 69 ALA A CA 1
ATOM 498 C C . ALA A 1 69 ? 1.293 -8.729 0.089 1.00 94.50 69 ALA A C 1
ATOM 500 O O . ALA A 1 69 ? 2.241 -8.903 -0.675 1.00 94.50 69 ALA A O 1
ATOM 501 N N . VAL A 1 70 ? 1.430 -8.671 1.418 1.00 95.06 70 VAL A N 1
ATOM 502 C CA . VAL A 1 70 ? 2.693 -8.729 2.167 1.00 95.06 70 VAL A CA 1
ATOM 503 C C . VAL A 1 70 ? 2.595 -9.841 3.209 1.00 95.06 70 VAL A C 1
ATOM 505 O O . VAL A 1 70 ? 1.644 -9.874 3.985 1.00 95.06 70 VAL A O 1
ATOM 508 N N . LYS A 1 71 ? 3.581 -10.742 3.263 1.00 92.56 71 LYS A N 1
ATOM 509 C CA . LYS A 1 71 ? 3.558 -11.942 4.121 1.00 92.56 71 LYS A CA 1
ATOM 510 C C . LYS A 1 71 ? 3.629 -11.609 5.613 1.00 92.56 71 LYS A C 1
ATOM 512 O O . LYS A 1 71 ? 2.991 -12.261 6.432 1.00 92.56 71 LYS A O 1
ATOM 517 N N . ALA A 1 72 ? 4.439 -10.612 5.954 1.00 93.44 72 ALA A N 1
ATOM 518 C CA . ALA A 1 72 ? 4.605 -10.099 7.311 1.00 93.44 72 ALA A CA 1
ATOM 519 C C . ALA A 1 72 ? 4.648 -8.565 7.245 1.00 93.44 72 ALA A C 1
ATOM 521 O O . ALA A 1 72 ? 5.738 -7.988 7.106 1.00 93.44 72 ALA A O 1
ATOM 522 N N . PRO A 1 73 ? 3.480 -7.897 7.212 1.00 93.94 73 PRO A N 1
ATOM 523 C CA . PRO A 1 73 ? 3.421 -6.447 7.178 1.00 93.94 73 PRO A CA 1
ATOM 524 C C . PRO A 1 73 ? 3.818 -5.873 8.540 1.00 93.94 73 PRO A C 1
ATOM 526 O O . PRO A 1 73 ? 3.437 -6.392 9.586 1.00 93.94 73 PRO A O 1
ATOM 529 N N . ALA A 1 74 ? 4.584 -4.788 8.513 1.00 94.31 74 ALA A N 1
ATOM 530 C CA . ALA A 1 74 ? 4.950 -4.005 9.686 1.00 94.31 74 ALA A CA 1
ATOM 531 C C . ALA A 1 74 ? 5.004 -2.529 9.286 1.00 94.31 74 ALA A C 1
ATOM 533 O O . ALA A 1 74 ? 5.333 -2.217 8.139 1.00 94.31 74 ALA A O 1
ATOM 534 N N . GLU A 1 75 ? 4.677 -1.626 10.208 1.00 92.31 75 GLU A N 1
ATOM 535 C CA . GLU A 1 75 ? 4.826 -0.190 9.963 1.00 92.31 75 GLU A CA 1
ATOM 536 C C . GLU A 1 75 ? 6.284 0.158 9.655 1.00 92.31 75 GLU A C 1
ATOM 538 O O . GLU A 1 75 ? 7.216 -0.484 10.137 1.00 92.31 75 GLU A O 1
ATOM 543 N N . GLU A 1 76 ? 6.477 1.149 8.789 1.00 90.50 76 GLU A N 1
ATOM 544 C CA . GLU A 1 76 ? 7.768 1.613 8.276 1.00 90.50 76 GLU A CA 1
ATOM 545 C C . GLU A 1 76 ? 8.542 0.606 7.407 1.00 90.50 76 GLU A C 1
ATOM 547 O O . GLU A 1 76 ? 9.521 0.996 6.760 1.00 90.50 76 GLU A O 1
ATOM 552 N N . LYS A 1 77 ? 8.084 -0.651 7.300 1.00 91.62 77 LYS A N 1
ATOM 553 C CA . LYS A 1 77 ? 8.673 -1.663 6.415 1.00 91.62 77 LYS A CA 1
ATOM 554 C C . LYS A 1 77 ? 8.588 -1.205 4.961 1.00 91.62 77 LYS A C 1
ATOM 556 O O . LYS A 1 77 ? 7.521 -0.837 4.462 1.00 91.62 77 LYS A O 1
ATOM 561 N N . VAL A 1 78 ? 9.716 -1.291 4.264 1.00 90.94 78 VAL A N 1
ATOM 562 C CA . VAL A 1 78 ? 9.766 -1.173 2.806 1.00 90.94 78 VAL A CA 1
ATOM 563 C C . VAL A 1 78 ? 9.613 -2.566 2.209 1.00 90.94 78 VAL A C 1
ATOM 565 O O . VAL A 1 78 ? 10.329 -3.492 2.585 1.00 90.94 78 VAL A O 1
ATOM 568 N N . VAL A 1 79 ? 8.665 -2.709 1.293 1.00 92.25 79 VAL A N 1
ATOM 569 C CA . VAL A 1 79 ? 8.388 -3.943 0.558 1.00 92.25 79 VAL A CA 1
ATOM 570 C C . VAL A 1 79 ? 8.518 -3.690 -0.930 1.00 92.25 79 VAL A C 1
ATOM 572 O O . VAL A 1 79 ? 8.327 -2.569 -1.401 1.00 92.25 79 VAL A O 1
ATOM 575 N N . ARG A 1 80 ? 8.818 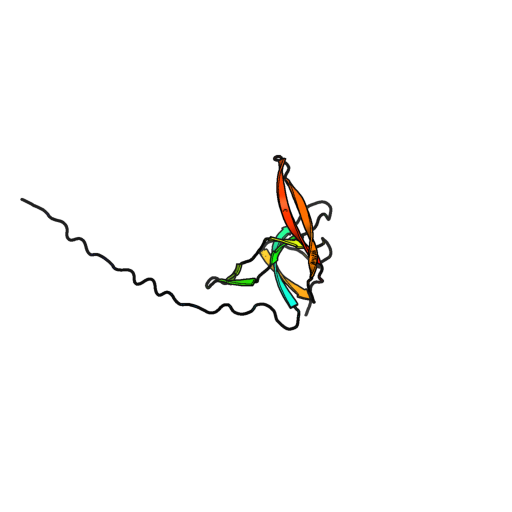-4.750 -1.672 1.00 93.12 80 ARG A N 1
ATOM 576 C CA . ARG A 1 80 ? 8.855 -4.743 -3.128 1.00 93.12 80 ARG A CA 1
ATOM 577 C C . ARG A 1 80 ? 7.740 -5.635 -3.644 1.00 93.12 80 ARG A C 1
ATOM 579 O O . ARG A 1 80 ? 7.647 -6.782 -3.213 1.00 93.12 80 ARG A O 1
ATOM 586 N N . LEU A 1 81 ? 6.897 -5.113 -4.528 1.00 92.94 81 LEU A N 1
ATOM 587 C CA . LEU A 1 81 ? 5.835 -5.885 -5.169 1.00 92.94 81 LEU A CA 1
ATOM 588 C C . LEU A 1 81 ? 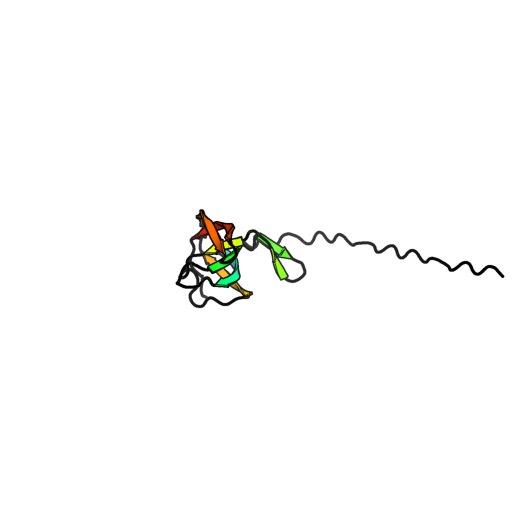6.199 -6.154 -6.627 1.00 92.94 81 LEU A C 1
ATOM 590 O O . LEU A 1 81 ? 6.656 -5.238 -7.308 1.00 92.94 81 LEU A O 1
ATOM 594 N N . ALA A 1 82 ? 5.960 -7.378 -7.097 1.00 91.56 82 ALA A N 1
ATOM 595 C CA . ALA A 1 82 ? 6.074 -7.730 -8.510 1.00 91.56 82 ALA A CA 1
ATOM 596 C C . ALA A 1 82 ? 4.834 -7.275 -9.288 1.00 91.56 82 ALA A C 1
ATOM 598 O O . ALA A 1 82 ? 3.705 -7.509 -8.841 1.00 91.56 82 ALA A O 1
ATOM 599 N N . ASP A 1 83 ? 5.071 -6.643 -10.441 1.00 88.25 83 ASP A N 1
ATOM 600 C CA . ASP A 1 83 ? 4.079 -6.177 -11.415 1.00 88.25 83 ASP A CA 1
ATOM 601 C C . ASP A 1 83 ? 2.836 -5.526 -10.784 1.00 88.25 83 ASP A C 1
ATOM 603 O O . ASP A 1 83 ? 1.704 -5.956 -11.050 1.00 88.25 83 ASP A O 1
ATOM 607 N N . PRO A 1 84 ? 3.002 -4.510 -9.916 1.00 92.44 84 PRO A N 1
ATOM 608 C CA . PRO A 1 84 ? 1.866 -3.916 -9.244 1.00 92.44 84 PRO A CA 1
ATOM 609 C C . PRO A 1 84 ? 0.986 -3.147 -10.237 1.00 92.44 84 PRO A C 1
ATOM 611 O O . PRO A 1 84 ? 1.474 -2.499 -11.163 1.00 92.44 84 PRO A O 1
ATOM 614 N N . LYS A 1 85 ? -0.335 -3.210 -10.047 1.00 93.94 85 LYS A N 1
ATOM 615 C CA . LYS A 1 85 ? -1.326 -2.592 -10.950 1.00 93.94 85 LYS A CA 1
ATOM 616 C C . LYS A 1 85 ? -2.367 -1.820 -10.169 1.00 93.94 85 LYS A C 1
ATOM 618 O O . LYS A 1 85 ? -2.714 -2.210 -9.061 1.00 93.94 85 LYS A O 1
ATOM 623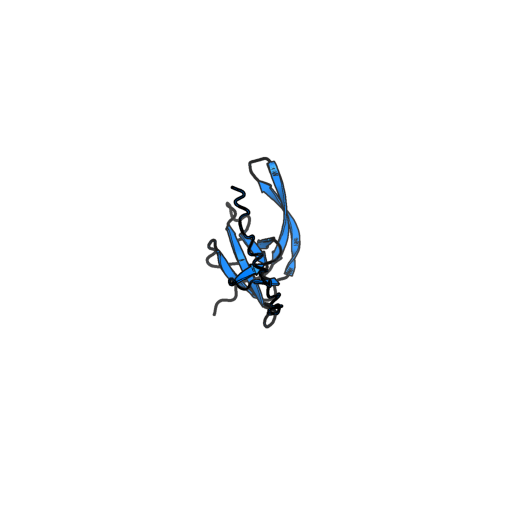 N N . GLU A 1 86 ? -2.887 -0.759 -10.767 1.00 95.25 86 GLU A N 1
ATOM 624 C CA . GLU A 1 86 ? -4.026 -0.023 -10.224 1.00 95.25 86 GLU A CA 1
ATOM 625 C C . GLU A 1 86 ? -5.306 -0.868 -10.339 1.00 95.25 86 GLU A C 1
ATOM 627 O O . GLU A 1 86 ? -5.608 -1.412 -11.398 1.00 95.25 86 GLU A O 1
ATOM 632 N N . ASP A 1 87 ? -6.049 -0.967 -9.238 1.00 95.31 87 ASP A N 1
ATOM 633 C CA . ASP A 1 87 ? -7.283 -1.757 -9.075 1.00 95.31 87 ASP A CA 1
ATOM 634 C C . ASP A 1 87 ? -8.478 -0.857 -8.701 1.00 95.31 87 ASP A C 1
ATOM 636 O O . ASP A 1 87 ? -9.470 -1.282 -8.111 1.00 95.31 87 ASP A O 1
ATOM 640 N N . GLY A 1 88 ? -8.368 0.434 -9.025 1.00 95.81 88 GLY A N 1
ATOM 641 C CA . GLY A 1 88 ? -9.415 1.431 -8.827 1.00 95.81 88 GLY A CA 1
ATOM 642 C C . GLY A 1 88 ? -9.345 2.186 -7.500 1.00 95.81 88 GLY A C 1
ATOM 643 O O . GLY A 1 88 ? -8.531 1.927 -6.616 1.00 95.81 88 GLY A O 1
ATOM 644 N N . TRP A 1 89 ? -10.213 3.187 -7.371 1.00 95.69 89 TRP A N 1
ATOM 645 C CA . TRP A 1 89 ? -10.256 4.067 -6.206 1.00 95.69 89 TRP A CA 1
ATOM 646 C C . TRP A 1 89 ? -11.042 3.442 -5.055 1.00 95.69 89 TRP A C 1
ATOM 648 O O . TRP A 1 89 ? -12.132 2.909 -5.249 1.00 95.69 89 TRP A O 1
ATOM 658 N N . HIS A 1 90 ? -10.517 3.571 -3.839 1.00 93.94 90 HIS A N 1
ATOM 659 C CA . HIS A 1 90 ? -11.156 3.092 -2.621 1.00 93.94 90 HIS A CA 1
ATOM 660 C C . HIS A 1 90 ? -11.262 4.217 -1.589 1.00 93.94 90 HIS A C 1
ATOM 662 O O . HIS A 1 90 ? -10.281 4.910 -1.315 1.00 93.94 90 HIS A O 1
ATOM 668 N N . THR A 1 91 ? -12.449 4.405 -1.010 1.00 93.81 91 THR A N 1
ATOM 669 C CA . THR A 1 91 ? -12.686 5.411 0.031 1.00 93.81 91 THR A CA 1
ATOM 670 C C . THR A 1 91 ? -12.663 4.758 1.403 1.00 93.81 91 THR A C 1
ATOM 672 O O . THR A 1 91 ? -13.564 4.005 1.756 1.00 93.81 91 THR A O 1
ATOM 675 N N . LEU A 1 92 ? -11.654 5.112 2.189 1.00 89.06 92 LEU A N 1
ATOM 676 C CA . LEU A 1 92 ? -11.556 4.787 3.603 1.00 89.06 92 LEU A CA 1
ATOM 677 C C . LEU A 1 92 ? -12.320 5.832 4.412 1.00 89.06 92 LEU A C 1
ATOM 679 O O . LEU A 1 92 ? -12.221 7.029 4.129 1.00 89.06 92 LEU A O 1
ATOM 683 N N . GLN A 1 93 ? -13.058 5.393 5.424 1.00 89.19 93 GLN A N 1
ATOM 684 C CA . GLN A 1 93 ? -13.712 6.270 6.385 1.00 89.19 93 GLN A CA 1
ATOM 685 C C . GLN A 1 93 ? -13.094 6.041 7.761 1.00 89.19 93 GLN A C 1
ATOM 687 O O . GLN A 1 93 ? -13.070 4.923 8.257 1.00 89.19 93 GLN A O 1
ATOM 692 N N . HIS A 1 94 ? -12.578 7.110 8.352 1.00 80.94 94 HIS A N 1
ATOM 693 C CA . HIS A 1 94 ? -12.043 7.125 9.704 1.00 80.94 94 HIS A CA 1
ATOM 694 C C . HIS A 1 94 ? -13.181 7.291 10.724 1.00 80.94 94 HIS A C 1
ATOM 696 O O . HIS A 1 94 ? -14.230 7.859 10.404 1.00 80.94 94 HIS A O 1
ATOM 702 N N . ASP A 1 95 ? -12.945 6.877 11.970 1.00 83.50 95 ASP A N 1
ATOM 703 C CA . ASP A 1 95 ? -13.931 6.947 13.065 1.00 83.50 95 ASP A CA 1
ATOM 704 C C . ASP A 1 95 ? -14.428 8.372 13.347 1.00 83.50 95 ASP A C 1
ATOM 706 O O . ASP A 1 95 ? -15.567 8.584 13.753 1.00 83.50 95 ASP A O 1
ATOM 710 N N . ASN A 1 96 ? -13.595 9.378 13.068 1.00 86.81 96 ASN A N 1
ATOM 711 C CA . ASN A 1 96 ? -13.950 10.795 13.171 1.00 86.81 96 ASN A CA 1
ATOM 712 C C . ASN A 1 96 ? -14.832 11.301 12.005 1.00 86.81 96 ASN A C 1
ATOM 714 O O . ASN A 1 96 ? -15.044 12.506 11.870 1.00 86.81 96 ASN A O 1
ATOM 718 N N . GLY A 1 97 ? -15.299 10.409 11.127 1.00 88.69 97 GLY A N 1
ATOM 719 C CA . GLY A 1 97 ? -16.108 10.721 9.949 1.00 88.69 97 GLY A CA 1
ATOM 720 C C . GLY A 1 97 ? -15.316 11.226 8.739 1.00 88.69 97 GLY A C 1
ATOM 721 O O . GLY A 1 97 ? -15.905 11.423 7.674 1.00 88.69 97 GLY A O 1
ATOM 722 N N . GLN A 1 98 ? -13.996 11.421 8.852 1.00 89.56 98 GLN A N 1
ATOM 723 C CA . GLN A 1 98 ? -13.173 11.838 7.719 1.00 89.56 98 GLN A CA 1
ATOM 724 C C . GLN A 1 98 ? -13.085 10.724 6.683 1.00 89.56 98 GLN A C 1
ATOM 726 O O . GLN A 1 98 ? -12.837 9.564 7.004 1.00 89.56 98 GLN A O 1
ATOM 731 N N . LYS A 1 99 ? -13.247 11.097 5.416 1.00 91.50 99 LYS A N 1
ATOM 732 C CA . LYS A 1 99 ? -13.111 10.184 4.284 1.00 91.50 99 LYS A CA 1
ATOM 733 C C . LYS A 1 99 ? -11.819 10.472 3.541 1.00 91.50 99 LYS A C 1
ATOM 73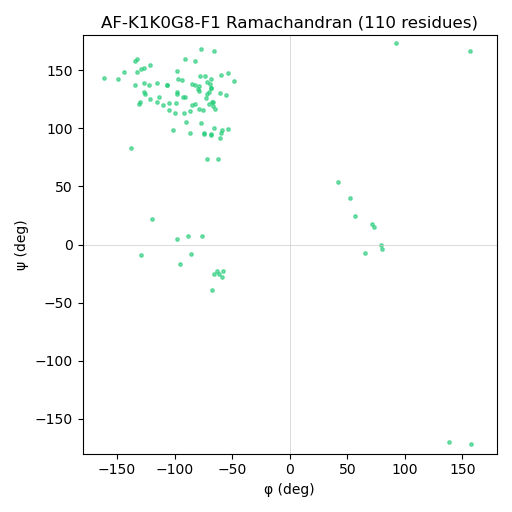5 O O . LYS A 1 99 ? -11.490 11.629 3.287 1.00 91.50 99 LYS A O 1
ATOM 740 N N . LYS A 1 100 ? -11.109 9.417 3.161 1.00 88.94 100 LYS A N 1
ATOM 741 C CA . LYS A 1 100 ? -9.891 9.492 2.363 1.00 88.94 100 LYS A CA 1
ATOM 742 C C . LYS A 1 100 ? -9.985 8.517 1.203 1.00 88.94 100 LYS A C 1
ATOM 744 O O . LYS A 1 100 ? -10.105 7.316 1.409 1.00 88.94 100 LYS A O 1
ATOM 749 N N . THR A 1 101 ? -9.894 9.038 -0.013 1.00 94.06 101 THR A N 1
ATOM 750 C CA . THR A 1 101 ? -9.846 8.212 -1.220 1.00 94.06 101 THR A CA 1
ATOM 751 C C . THR A 1 101 ? -8.394 7.936 -1.587 1.00 94.06 101 THR A C 1
ATOM 753 O O . THR A 1 101 ? -7.583 8.858 -1.676 1.00 94.06 101 THR A O 1
ATOM 756 N N . VAL A 1 102 ? -8.059 6.664 -1.763 1.00 94.94 102 VAL A N 1
ATOM 757 C CA . VAL A 1 102 ? -6.727 6.180 -2.141 1.00 94.94 102 VAL A CA 1
ATOM 758 C C . VAL A 1 102 ? -6.847 5.236 -3.329 1.00 94.94 102 VAL A C 1
ATOM 760 O O . VAL A 1 102 ? -7.875 4.582 -3.503 1.00 94.94 102 VAL A O 1
ATOM 763 N N . MET A 1 103 ? -5.809 5.172 -4.160 1.00 97.00 103 MET A N 1
ATOM 764 C CA . MET A 1 103 ? -5.754 4.176 -5.227 1.00 97.00 103 MET A CA 1
ATOM 765 C C . MET A 1 103 ? -5.487 2.810 -4.601 1.00 97.00 103 MET A C 1
ATOM 767 O O . MET A 1 103 ? -4.525 2.655 -3.844 1.00 97.00 103 MET A O 1
ATOM 771 N N . LYS A 1 104 ? -6.330 1.827 -4.897 1.00 96.81 104 LYS A N 1
ATOM 772 C CA . LYS A 1 104 ? -6.061 0.435 -4.567 1.00 96.81 104 LYS A CA 1
ATOM 773 C C . LYS A 1 104 ? -5.090 -0.122 -5.598 1.00 96.81 104 LYS A C 1
ATOM 775 O O . LYS A 1 104 ? -5.233 0.132 -6.790 1.00 96.81 104 LYS A O 1
ATOM 780 N N . MET A 1 105 ? -4.096 -0.862 -5.134 1.00 96.00 105 MET A N 1
ATOM 781 C CA . MET A 1 105 ? -3.092 -1.491 -5.982 1.00 96.00 105 MET A CA 1
ATOM 782 C C . MET A 1 105 ? -3.093 -2.996 -5.736 1.00 96.00 105 MET A C 1
ATOM 784 O O . MET A 1 105 ? -3.127 -3.432 -4.590 1.00 96.00 105 MET A O 1
ATOM 788 N N . THR A 1 106 ? -3.007 -3.799 -6.789 1.00 93.75 106 THR A N 1
ATOM 789 C CA . THR A 1 106 ? -2.699 -5.233 -6.696 1.00 93.75 106 THR A CA 1
ATOM 790 C C . THR A 1 106 ? -1.198 -5.460 -6.804 1.00 93.75 106 THR A C 1
ATOM 792 O O . THR A 1 106 ? -0.488 -4.625 -7.356 1.00 93.75 106 THR A O 1
ATOM 795 N N . GLY A 1 107 ? -0.727 -6.609 -6.332 1.00 91.12 107 GLY A N 1
ATOM 796 C CA . GLY A 1 107 ? 0.668 -7.036 -6.413 1.00 91.12 107 GLY A CA 1
ATOM 797 C C . GLY A 1 107 ? 0.967 -8.062 -5.324 1.00 91.12 107 GLY A C 1
ATOM 798 O O . GLY A 1 107 ? 0.171 -8.239 -4.398 1.00 91.12 107 GLY A O 1
ATOM 799 N N . ARG A 1 108 ? 2.102 -8.751 -5.430 1.00 92.88 108 ARG A N 1
ATOM 800 C CA . ARG A 1 108 ? 2.581 -9.692 -4.406 1.00 92.88 108 ARG A CA 1
ATOM 801 C C . ARG A 1 108 ? 4.004 -9.341 -4.008 1.00 92.88 108 ARG A C 1
ATOM 803 O O . ARG A 1 108 ? 4.809 -9.001 -4.873 1.00 92.88 108 ARG A O 1
ATOM 810 N N . GLU A 1 109 ? 4.284 -9.414 -2.709 1.00 94.12 109 GLU A N 1
ATOM 811 C CA . GLU A 1 109 ? 5.630 -9.238 -2.166 1.00 94.12 109 GLU A CA 1
ATOM 812 C C . GLU A 1 109 ? 6.605 -10.217 -2.823 1.00 94.12 109 GLU A C 1
ATOM 814 O O . GLU A 1 109 ? 6.363 -11.424 -2.867 1.00 94.12 109 GLU A O 1
ATOM 819 N N . VAL A 1 110 ? 7.714 -9.678 -3.322 1.00 91.38 110 VAL A N 1
ATOM 820 C CA . VAL A 1 110 ? 8.853 -10.463 -3.789 1.00 91.38 110 VAL A CA 1
ATOM 821 C C . VAL A 1 110 ? 9.745 -10.739 -2.590 1.00 91.38 110 VAL A C 1
ATOM 823 O O . VAL A 1 110 ? 10.314 -9.811 -2.011 1.00 91.38 110 VAL A O 1
ATOM 826 N N . THR A 1 111 ? 9.870 -12.009 -2.221 1.00 82.06 111 THR A N 1
ATOM 827 C CA . THR A 1 111 ? 10.838 -12.475 -1.224 1.00 82.06 111 THR A CA 1
ATOM 828 C C . THR A 1 111 ? 12.062 -13.029 -1.941 1.00 82.06 111 THR A C 1
ATOM 830 O O . THR A 1 111 ? 11.898 -13.834 -2.858 1.00 82.06 111 THR A O 1
ATOM 833 N N . GLU A 1 112 ? 13.255 -12.586 -1.543 1.00 65.12 112 GLU A N 1
ATOM 834 C CA . GLU A 1 112 ? 14.530 -13.183 -1.977 1.00 65.12 112 GLU A CA 1
ATOM 835 C C . GLU A 1 112 ? 14.718 -14.605 -1.432 1.00 65.12 112 GLU A C 1
ATOM 837 O O . GLU A 1 112 ? 14.182 -14.897 -0.334 1.00 65.12 112 GLU A O 1
#

Sequence (112 aa):
MKRLLAAAALAAALSCSAAGTQDIQKHGEEYFRIFSILPDGQGILARRCTKLTQSGLCVGAPVLLPADAVKAPAEEKVVRLADPKEDGWHTLQHDNGQKKTVMKMTGREVTE